Protein AF-A0A9N8KMA9-F1 (afdb_monomer)

Nearest PDB structures (foldseek):
  2lff-assembly1_A  TM=7.350E-01  e=1.066E+00  Escherichia coli
  5jbr-assembly1_B  TM=7.743E-01  e=2.410E+00  Beutenbergia cavernae DSM 12333
  7y9b-assembly1_B  TM=6.530E-01  e=8.456E+00  Pipistrellus bat coronavirus HKU5
  4afl-assembly2_F  TM=6.415E-01  e=9.586E+00  Homo sapiens

Solvent-accessible surface area (backbone atoms only — not comparable to full-atom values): 3829 Å² total; per-residue (Å²): 111,36,71,60,29,46,76,71,66,39,45,72,63,16,30,56,46,21,51,53,43,33,74,68,39,89,44,71,70,49,27,52,54,22,45,54,51,25,53,53,40,49,51,52,50,52,41,42,73,77,34,51,82,53,38,64,52,54,76,70,50,75,91,73,76,86,78,122

Mean predicted aligned error: 7.55 Å

Structure (mmCIF, N/CA/C/O backbone):
data_AF-A0A9N8KMA9-F1
#
_entry.id   AF-A0A9N8KMA9-F1
#
loop_
_atom_site.group_PDB
_atom_site.id
_atom_site.type_symbol
_atom_site.label_atom_id
_atom_site.label_alt_id
_atom_site.label_comp_id
_atom_site.label_asym_id
_atom_site.label_entity_id
_atom_site.label_seq_id
_atom_site.pdbx_PDB_ins_code
_atom_site.Cartn_x
_atom_site.Cartn_y
_atom_site.Cartn_z
_atom_site.occupancy
_atom_site.B_iso_or_equiv
_atom_site.auth_seq_id
_atom_site.auth_comp_id
_atom_site.auth_asym_id
_atom_site.auth_atom_id
_atom_site.pdbx_PDB_model_num
ATOM 1 N N . MET A 1 1 ? -5.015 -0.664 -10.614 1.00 71.19 1 MET A N 1
ATOM 2 C CA . MET A 1 1 ? -6.138 -1.309 -9.896 1.00 71.19 1 MET A CA 1
ATOM 3 C C . MET A 1 1 ? -6.055 -1.093 -8.382 1.00 71.19 1 MET A C 1
ATOM 5 O O . MET A 1 1 ? -7.045 -0.663 -7.811 1.00 71.19 1 MET A O 1
ATOM 9 N N . ALA A 1 2 ? -4.885 -1.258 -7.748 1.00 82.44 2 ALA A N 1
ATOM 10 C CA . ALA A 1 2 ? -4.681 -1.029 -6.305 1.00 82.44 2 ALA A CA 1
ATOM 11 C C . ALA A 1 2 ? -5.159 0.346 -5.781 1.00 82.44 2 ALA A C 1
ATOM 13 O O . ALA A 1 2 ? -5.928 0.420 -4.830 1.00 82.44 2 ALA A O 1
ATOM 14 N N . GLN A 1 3 ? -4.790 1.446 -6.446 1.00 85.38 3 GLN A N 1
ATOM 15 C CA . GLN A 1 3 ? -5.208 2.797 -6.035 1.00 85.38 3 GLN A CA 1
ATOM 16 C C . GLN A 1 3 ? -6.731 3.016 -6.091 1.00 85.38 3 GLN A C 1
ATOM 18 O O . GLN A 1 3 ? -7.281 3.733 -5.261 1.00 85.38 3 GLN A O 1
ATOM 23 N N . LEU A 1 4 ? -7.428 2.380 -7.040 1.00 90.44 4 LEU A N 1
ATOM 24 C CA . LEU A 1 4 ? -8.890 2.446 -7.118 1.00 90.44 4 LEU A CA 1
ATOM 25 C C . LEU A 1 4 ? -9.535 1.711 -5.935 1.00 90.44 4 LEU A C 1
ATOM 27 O O . LEU A 1 4 ? -10.524 2.182 -5.383 1.00 90.44 4 LEU A O 1
ATOM 31 N N . LEU A 1 5 ? -8.962 0.577 -5.524 1.00 89.50 5 LEU A N 1
ATOM 32 C CA . LEU A 1 5 ? -9.418 -0.168 -4.350 1.00 89.50 5 LEU A CA 1
ATOM 33 C C . LEU A 1 5 ? -9.220 0.646 -3.063 1.00 89.50 5 LEU A C 1
ATOM 35 O O . LEU A 1 5 ? -10.143 0.704 -2.254 1.00 89.50 5 LEU A O 1
ATOM 39 N N . LEU A 1 6 ? -8.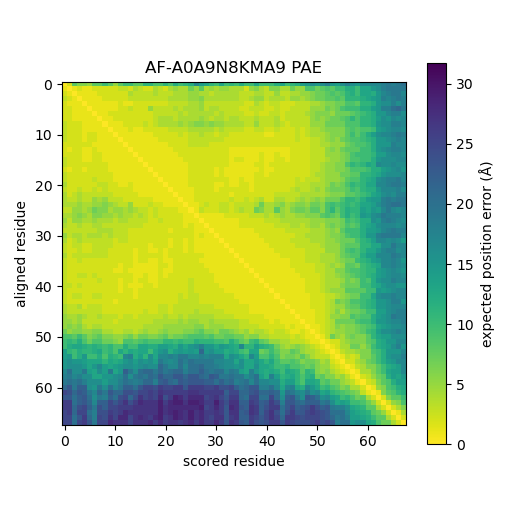103 1.377 -2.929 1.00 88.12 6 LEU A N 1
ATOM 40 C CA . LEU A 1 6 ? -7.903 2.320 -1.819 1.00 88.12 6 LEU A CA 1
ATOM 41 C C . LEU A 1 6 ? -8.997 3.391 -1.762 1.00 88.12 6 LEU A C 1
ATOM 43 O O . LEU A 1 6 ? -9.562 3.633 -0.699 1.00 88.12 6 LEU A O 1
ATOM 47 N N . GLN A 1 7 ? -9.339 3.999 -2.901 1.00 88.62 7 GLN A N 1
ATOM 48 C CA . GLN A 1 7 ? -10.402 5.011 -2.964 1.00 88.62 7 GLN A CA 1
ATOM 49 C C . GLN A 1 7 ? -11.784 4.444 -2.608 1.00 88.62 7 GLN A C 1
ATOM 51 O O . GLN A 1 7 ? -12.624 5.163 -2.077 1.00 88.62 7 GLN A O 1
ATOM 56 N N . GLN A 1 8 ? -12.017 3.155 -2.871 1.00 90.12 8 GLN A N 1
ATOM 57 C CA . GLN A 1 8 ? -13.241 2.446 -2.481 1.00 90.12 8 GLN A CA 1
ATOM 58 C C . GLN A 1 8 ? -13.233 1.974 -1.016 1.00 90.12 8 GLN A C 1
ATOM 60 O O . GLN A 1 8 ? -14.199 1.349 -0.585 1.00 90.12 8 GLN A O 1
ATOM 65 N N . GLY A 1 9 ? -12.157 2.218 -0.259 1.00 86.88 9 GLY A N 1
ATOM 66 C CA . GLY A 1 9 ? -11.997 1.725 1.112 1.00 86.88 9 GLY A CA 1
ATOM 67 C C . GLY A 1 9 ? -11.677 0.229 1.212 1.00 86.88 9 GLY A C 1
ATOM 68 O O . GLY A 1 9 ? -11.669 -0.321 2.310 1.00 86.88 9 GLY A O 1
ATOM 69 N N . LYS A 1 10 ? -11.378 -0.432 0.089 1.00 92.56 10 LYS A N 1
ATOM 70 C CA . LYS A 1 10 ? -10.977 -1.846 0.006 1.00 92.56 10 LYS A CA 1
ATOM 71 C C . LYS A 1 10 ? -9.476 -1.981 0.256 1.00 92.56 10 LYS A C 1
ATOM 73 O O . LYS A 1 10 ? -8.690 -2.295 -0.639 1.00 92.56 10 LYS A O 1
ATOM 78 N N . VAL A 1 11 ? -9.081 -1.591 1.466 1.00 90.88 11 VAL A N 1
ATOM 79 C CA . VAL A 1 11 ? -7.681 -1.462 1.894 1.00 90.88 11 VAL A CA 1
ATOM 80 C C . VAL A 1 11 ? -6.943 -2.817 1.871 1.00 90.88 11 VAL A C 1
ATOM 82 O O . VAL A 1 11 ? -5.841 -2.849 1.323 1.00 90.88 11 VAL A O 1
ATOM 85 N N . PRO A 1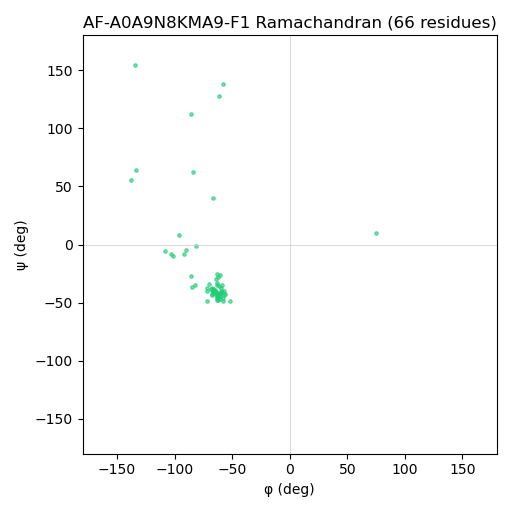 12 ? -7.517 -3.943 2.352 1.00 94.19 12 PRO A N 1
ATOM 86 C CA . PRO A 1 12 ? -6.855 -5.251 2.276 1.00 94.19 12 PRO A CA 1
ATOM 87 C C . PRO A 1 12 ? -6.587 -5.716 0.841 1.00 94.1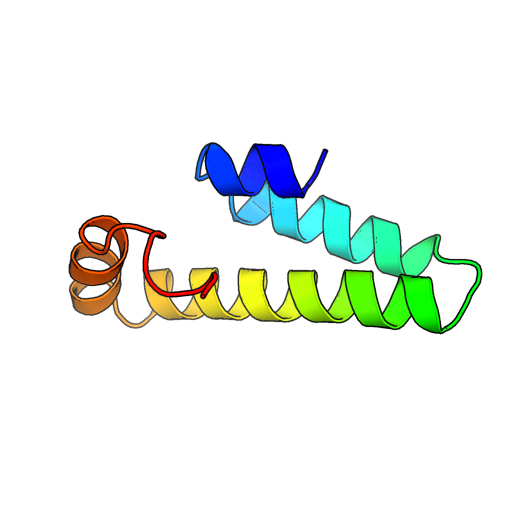9 12 PRO A C 1
ATOM 89 O O . PRO A 1 12 ? -5.492 -6.171 0.525 1.00 94.19 12 PRO A O 1
ATOM 92 N N . GLU A 1 13 ? -7.555 -5.555 -0.060 1.00 95.19 13 GLU A N 1
ATOM 93 C CA . GLU A 1 13 ? -7.396 -5.955 -1.457 1.00 95.19 13 GLU A CA 1
ATOM 94 C C . GLU A 1 13 ? -6.368 -5.069 -2.161 1.00 95.19 13 GLU A C 1
ATOM 96 O O . GLU A 1 13 ? -5.560 -5.556 -2.947 1.00 95.19 13 GLU A O 1
ATOM 101 N N . ALA A 1 14 ? -6.352 -3.765 -1.867 1.00 94.69 14 ALA A N 1
ATOM 102 C CA . ALA A 1 14 ? -5.331 -2.868 -2.395 1.00 94.69 14 ALA A CA 1
ATOM 103 C C . ALA A 1 14 ? -3.911 -3.295 -1.987 1.00 94.69 14 ALA A C 1
ATOM 105 O O . ALA A 1 14 ? -3.018 -3.254 -2.836 1.00 94.69 14 ALA A O 1
ATOM 106 N N . LEU A 1 15 ? -3.720 -3.728 -0.733 1.00 95.69 15 LEU A N 1
ATOM 107 C CA . LEU A 1 15 ? -2.434 -4.221 -0.231 1.00 95.69 15 LEU A CA 1
ATOM 108 C C . LEU A 1 15 ? -1.935 -5.407 -1.061 1.00 95.69 15 LEU A C 1
ATOM 110 O O . LEU A 1 15 ? -0.813 -5.364 -1.560 1.00 95.69 15 LEU A O 1
ATOM 114 N N . GLU A 1 16 ? -2.795 -6.397 -1.305 1.00 96.00 16 GLU A N 1
ATOM 115 C CA . GLU A 1 16 ? -2.452 -7.579 -2.105 1.00 96.00 16 GLU A CA 1
ATOM 116 C C . GLU A 1 16 ? -1.978 -7.196 -3.519 1.00 96.00 16 GLU A C 1
ATOM 118 O O . GLU A 1 16 ? -1.016 -7.758 -4.047 1.00 96.00 16 GLU A O 1
ATOM 123 N N . TYR A 1 17 ? -2.616 -6.203 -4.148 1.00 96.06 17 TYR A N 1
ATOM 124 C CA . TYR A 1 1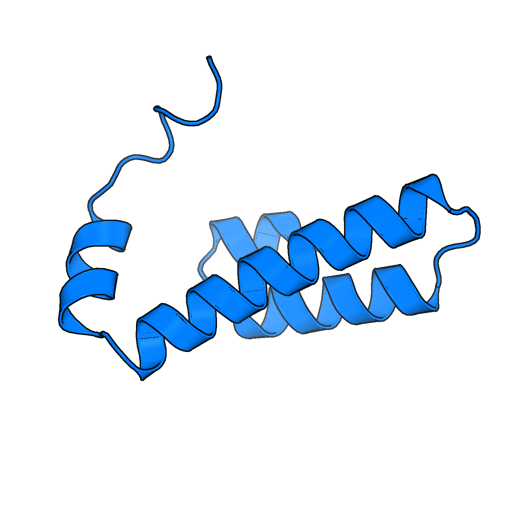7 ? -2.183 -5.726 -5.463 1.00 96.06 17 TYR A CA 1
ATOM 125 C C . TYR A 1 17 ? -0.852 -4.968 -5.426 1.00 96.06 17 TYR A C 1
ATOM 127 O O . TYR A 1 17 ? -0.110 -5.043 -6.406 1.00 96.06 17 TYR A O 1
ATOM 135 N N . PHE A 1 18 ? -0.545 -4.226 -4.358 1.00 95.31 18 PHE A N 1
ATOM 136 C CA . PHE A 1 18 ? 0.751 -3.553 -4.228 1.00 95.31 18 PHE A CA 1
ATOM 137 C C . PHE A 1 18 ? 1.883 -4.544 -3.962 1.00 95.31 18 PHE A C 1
ATOM 139 O O . PHE A 1 18 ? 2.941 -4.412 -4.571 1.00 95.31 18 PHE A O 1
ATOM 146 N N . GLU A 1 19 ? 1.650 -5.566 -3.140 1.00 95.31 19 GLU A N 1
ATOM 147 C CA . GLU A 1 19 ? 2.626 -6.633 -2.892 1.00 95.31 19 GLU A CA 1
ATOM 148 C C . GLU A 1 19 ? 2.915 -7.413 -4.184 1.00 95.31 19 GLU A C 1
ATOM 150 O O . GLU A 1 19 ? 4.070 -7.526 -4.592 1.00 95.31 19 GLU A O 1
ATOM 155 N N . LYS A 1 20 ? 1.874 -7.797 -4.937 1.00 95.94 20 LYS A N 1
ATOM 156 C CA . LYS A 1 20 ? 2.034 -8.395 -6.276 1.00 95.94 20 LYS A CA 1
ATOM 157 C C . LYS A 1 20 ? 2.748 -7.470 -7.264 1.00 95.94 20 LYS A C 1
ATOM 159 O O . LYS A 1 20 ? 3.519 -7.932 -8.102 1.00 95.94 20 LYS A O 1
ATOM 164 N N . ALA A 1 21 ? 2.496 -6.161 -7.206 1.00 93.62 21 ALA A N 1
ATOM 165 C CA . ALA A 1 21 ? 3.196 -5.200 -8.055 1.00 93.62 21 ALA A CA 1
ATOM 166 C C . ALA A 1 21 ? 4.689 -5.115 -7.702 1.00 93.62 21 ALA A C 1
ATOM 168 O O . ALA A 1 21 ? 5.512 -5.041 -8.612 1.00 93.62 21 ALA A O 1
ATOM 169 N N . ALA A 1 22 ? 5.045 -5.179 -6.416 1.00 94.25 22 ALA A N 1
ATOM 170 C CA . ALA A 1 22 ? 6.435 -5.225 -5.973 1.00 94.25 22 ALA A CA 1
ATOM 171 C C . ALA A 1 22 ? 7.132 -6.509 -6.457 1.00 94.25 22 ALA A C 1
ATOM 173 O O . ALA A 1 22 ? 8.239 -6.433 -6.983 1.00 94.25 22 ALA A O 1
ATOM 174 N N . GLU A 1 23 ? 6.461 -7.663 -6.377 1.00 95.31 23 GLU A N 1
ATOM 175 C CA . GLU A 1 23 ? 6.981 -8.952 -6.866 1.00 95.31 23 GLU A CA 1
ATOM 176 C C . GLU A 1 23 ? 7.218 -8.982 -8.386 1.00 95.31 23 GLU A C 1
ATOM 178 O O . GLU A 1 23 ? 8.155 -9.622 -8.860 1.00 95.31 23 GLU A O 1
ATOM 183 N N . LEU A 1 24 ? 6.372 -8.299 -9.163 1.00 95.81 24 LEU A N 1
ATOM 184 C CA . LEU A 1 24 ? 6.443 -8.271 -10.631 1.00 95.81 24 LEU A CA 1
ATOM 185 C C . LEU A 1 24 ? 7.275 -7.108 -11.193 1.00 95.81 24 LEU A C 1
ATOM 187 O O . LEU A 1 24 ? 7.498 -7.051 -12.409 1.00 95.81 24 LEU A O 1
ATOM 191 N N . SER A 1 25 ? 7.693 -6.171 -10.340 1.00 95.00 25 SER A N 1
ATOM 192 C CA . SER A 1 25 ? 8.463 -4.986 -10.72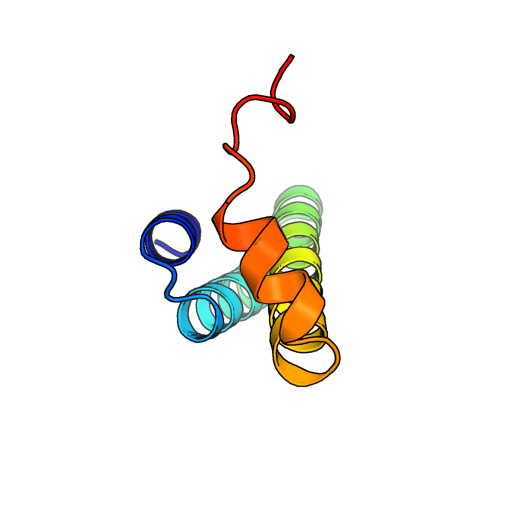3 1.00 95.00 25 SER A CA 1
ATOM 193 C C . SER A 1 25 ? 9.768 -5.371 -11.416 1.00 95.00 25 SER A C 1
ATOM 195 O O . SER A 1 25 ? 10.465 -6.293 -10.997 1.00 95.00 25 SER A O 1
ATOM 197 N N . ARG A 1 26 ? 10.123 -4.650 -12.485 1.00 95.75 26 ARG A N 1
ATOM 198 C CA . ARG A 1 26 ? 11.343 -4.924 -13.270 1.00 95.75 26 ARG A CA 1
ATOM 199 C C . ARG A 1 26 ? 12.417 -3.867 -13.072 1.00 95.75 26 ARG A C 1
ATOM 201 O O . ARG A 1 26 ? 13.520 -4.006 -13.597 1.00 95.75 26 ARG A O 1
ATOM 208 N N . THR A 1 2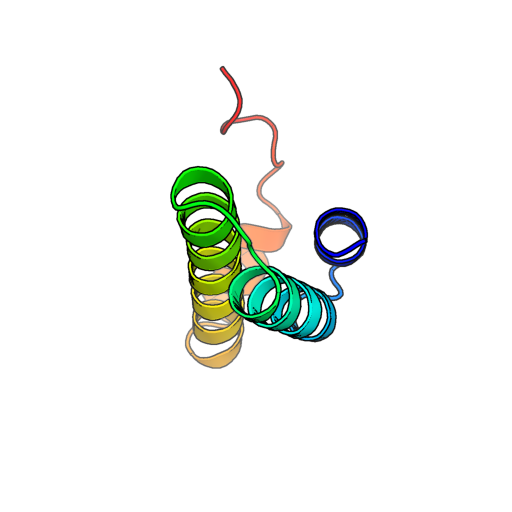7 ? 12.093 -2.813 -12.332 1.00 97.31 27 THR A N 1
ATOM 209 C CA . THR A 1 27 ? 12.988 -1.702 -12.036 1.00 97.31 27 THR A CA 1
ATOM 210 C C . THR A 1 27 ? 12.927 -1.336 -10.559 1.00 97.31 27 THR A C 1
ATOM 212 O O . THR A 1 27 ? 11.916 -1.534 -9.882 1.00 97.31 27 THR A O 1
ATOM 215 N N . GLU A 1 28 ? 14.013 -0.749 -10.066 1.00 95.00 28 GLU A N 1
ATOM 216 C CA . GLU A 1 28 ? 14.091 -0.245 -8.695 1.00 95.00 28 GLU A CA 1
ATOM 217 C C . GLU A 1 28 ? 13.060 0.868 -8.430 1.00 95.00 28 GLU A C 1
ATOM 219 O O . GLU A 1 28 ? 12.448 0.933 -7.370 1.00 95.00 28 GLU A O 1
ATOM 224 N N . ALA A 1 29 ? 12.790 1.720 -9.419 1.00 95.50 29 ALA A N 1
ATOM 225 C CA . ALA A 1 29 ? 11.777 2.760 -9.272 1.00 95.50 29 ALA A CA 1
ATOM 226 C C . ALA A 1 29 ? 10.366 2.167 -9.087 1.00 95.50 29 ALA A C 1
ATOM 228 O O . ALA A 1 29 ? 9.589 2.652 -8.264 1.00 95.50 29 ALA A O 1
ATOM 229 N N . GLU A 1 30 ? 10.027 1.107 -9.826 1.00 92.69 30 GLU A N 1
ATOM 230 C CA . GLU A 1 30 ? 8.732 0.429 -9.701 1.00 92.69 30 GLU A CA 1
ATOM 231 C C . GLU A 1 30 ? 8.590 -0.288 -8.356 1.00 92.69 30 GLU A C 1
ATOM 233 O O . GLU A 1 30 ? 7.552 -0.133 -7.707 1.00 92.69 30 GLU A O 1
ATOM 238 N N . ILE A 1 31 ? 9.635 -0.993 -7.896 1.00 95.31 31 ILE A N 1
ATOM 239 C CA . ILE A 1 31 ? 9.578 -1.705 -6.613 1.00 95.31 31 ILE A CA 1
ATOM 240 C C . ILE A 1 31 ? 9.473 -0.724 -5.440 1.00 95.31 31 ILE A C 1
ATOM 242 O O . ILE A 1 31 ? 8.655 -0.931 -4.547 1.00 95.31 31 ILE A O 1
ATOM 246 N N . VAL A 1 32 ? 10.215 0.390 -5.467 1.00 96.62 32 VAL A N 1
ATOM 247 C CA . VAL A 1 32 ? 10.145 1.432 -4.429 1.00 96.62 32 VAL A CA 1
ATOM 248 C C . VAL A 1 32 ? 8.749 2.047 -4.368 1.00 96.62 32 VAL A C 1
ATOM 250 O O . VAL A 1 32 ? 8.195 2.205 -3.279 1.00 96.62 32 VAL A O 1
ATOM 253 N N . ASN A 1 33 ? 8.147 2.349 -5.520 1.00 93.88 33 ASN A N 1
ATOM 254 C CA . ASN A 1 33 ? 6.784 2.872 -5.571 1.00 93.88 33 ASN A CA 1
ATOM 255 C C . ASN A 1 33 ? 5.772 1.862 -5.011 1.00 93.88 33 ASN A C 1
ATOM 257 O O . ASN A 1 33 ? 4.942 2.227 -4.178 1.00 93.88 33 ASN A O 1
ATOM 261 N N . ALA A 1 34 ? 5.845 0.596 -5.432 1.00 94.19 34 ALA A N 1
ATOM 262 C CA . ALA A 1 34 ? 4.930 -0.450 -4.981 1.00 94.19 34 ALA A CA 1
ATOM 263 C C . ALA A 1 34 ? 5.036 -0.701 -3.467 1.00 94.19 34 ALA A C 1
ATOM 265 O O . ALA A 1 34 ? 4.015 -0.709 -2.778 1.00 94.19 34 ALA A O 1
ATOM 266 N N . LEU A 1 35 ? 6.258 -0.815 -2.938 1.00 95.69 35 LEU A N 1
ATOM 267 C CA . LEU A 1 35 ? 6.502 -0.998 -1.507 1.00 95.69 35 LEU A CA 1
ATOM 268 C C . LEU A 1 35 ? 6.041 0.208 -0.687 1.00 95.69 35 LEU A C 1
ATOM 270 O O . LEU A 1 35 ? 5.402 0.030 0.344 1.00 95.69 35 LEU A O 1
ATOM 274 N N . SER A 1 36 ? 6.282 1.433 -1.163 1.00 95.81 36 SER A N 1
ATOM 275 C CA . SER A 1 36 ? 5.826 2.646 -0.468 1.00 95.81 36 SER A CA 1
ATOM 276 C C . SER A 1 36 ? 4.308 2.643 -0.266 1.00 95.81 36 SER A C 1
ATOM 278 O O . SER A 1 36 ? 3.817 2.952 0.821 1.00 95.81 36 SER A O 1
ATOM 280 N N . TYR A 1 37 ? 3.552 2.244 -1.293 1.00 94.25 37 TYR A N 1
ATOM 281 C CA . TYR A 1 37 ? 2.101 2.114 -1.179 1.00 94.25 37 TYR A CA 1
ATOM 282 C C . TYR A 1 37 ? 1.670 0.916 -0.326 1.00 94.25 37 TYR A C 1
ATOM 284 O O . TYR A 1 37 ? 0.703 1.045 0.428 1.00 94.25 37 TYR A O 1
ATOM 292 N N . ALA A 1 38 ? 2.373 -0.217 -0.397 1.00 94.56 38 ALA A N 1
ATOM 293 C CA . ALA A 1 38 ? 2.098 -1.375 0.452 1.00 94.56 38 ALA A CA 1
ATOM 294 C C . ALA A 1 38 ? 2.259 -1.025 1.942 1.00 94.56 38 ALA A C 1
ATOM 296 O O . ALA A 1 38 ? 1.350 -1.275 2.731 1.00 94.56 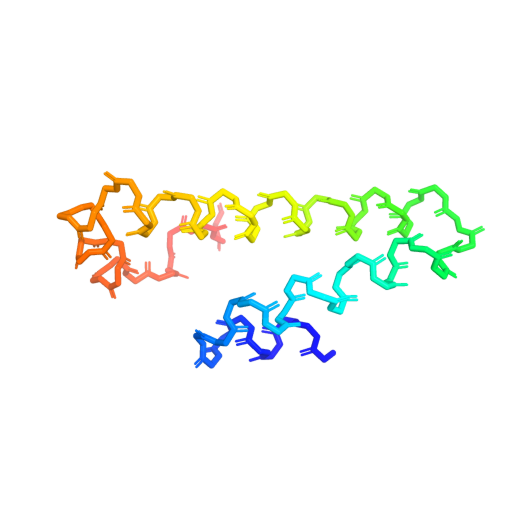38 ALA A O 1
ATOM 297 N N . GLU A 1 39 ? 3.348 -0.355 2.323 1.00 96.12 39 GLU A N 1
ATOM 298 C CA . GLU A 1 39 ? 3.596 0.038 3.715 1.00 96.12 39 GLU A CA 1
ATOM 299 C C . GLU A 1 39 ? 2.596 1.084 4.218 1.00 96.12 39 GLU A C 1
ATOM 301 O O . GLU A 1 39 ? 2.091 0.974 5.339 1.00 96.12 39 GLU A O 1
ATOM 306 N N . ALA A 1 40 ? 2.235 2.068 3.386 1.00 92.69 40 ALA A N 1
ATOM 307 C CA . ALA A 1 40 ? 1.183 3.024 3.729 1.00 92.69 40 ALA A CA 1
ATOM 308 C C . ALA A 1 40 ? -0.161 2.313 3.977 1.00 92.69 40 ALA A C 1
ATOM 310 O O . ALA A 1 40 ? -0.860 2.608 4.948 1.00 92.69 40 ALA A O 1
ATOM 311 N N . THR A 1 41 ? -0.489 1.331 3.134 1.00 93.62 41 THR A N 1
ATOM 312 C CA . THR A 1 41 ? -1.721 0.536 3.233 1.00 93.62 41 THR A CA 1
ATOM 313 C C . THR A 1 41 ? -1.713 -0.359 4.478 1.00 93.62 41 THR A C 1
ATOM 315 O O . THR A 1 41 ? -2.705 -0.415 5.204 1.00 93.62 41 THR A O 1
ATOM 318 N N . ARG A 1 42 ? -0.581 -1.001 4.791 1.00 93.75 42 ARG A N 1
ATOM 319 C CA . ARG A 1 42 ? -0.402 -1.811 6.005 1.00 93.75 42 ARG A CA 1
ATOM 320 C C . ARG A 1 42 ? -0.524 -0.966 7.269 1.00 93.75 42 ARG A C 1
ATOM 322 O O . ARG A 1 42 ? -1.238 -1.349 8.189 1.00 93.75 42 ARG A O 1
ATOM 329 N N . THR A 1 43 ? 0.095 0.212 7.279 1.00 93.31 43 THR A N 1
ATOM 330 C CA . THR A 1 43 ? -0.018 1.167 8.390 1.00 93.31 43 THR A CA 1
ATOM 331 C C . THR A 1 43 ? -1.470 1.599 8.593 1.00 93.31 43 THR A C 1
ATOM 333 O O . THR A 1 43 ? -1.951 1.662 9.722 1.00 93.31 43 THR A O 1
ATOM 336 N N . GLN A 1 44 ? -2.203 1.859 7.506 1.00 88.12 44 GLN A N 1
ATOM 337 C CA . GLN A 1 44 ? -3.624 2.188 7.582 1.00 88.12 44 GLN A CA 1
ATOM 338 C C . GLN A 1 44 ? -4.443 1.051 8.214 1.00 88.12 44 GLN A C 1
ATOM 340 O O . GLN A 1 44 ? -5.283 1.335 9.068 1.00 88.12 44 GLN A O 1
ATOM 345 N N . LEU A 1 45 ? -4.199 -0.209 7.833 1.00 90.25 45 LEU A N 1
ATOM 346 C CA . LEU A 1 45 ? -4.856 -1.374 8.441 1.00 90.25 45 LEU A CA 1
ATOM 347 C C . LEU A 1 45 ? -4.505 -1.508 9.924 1.00 90.25 45 LEU A C 1
ATOM 349 O O . LEU A 1 45 ? -5.397 -1.607 10.760 1.00 90.25 45 LEU A O 1
ATOM 353 N N . GLU A 1 46 ? -3.222 -1.414 10.265 1.00 90.81 46 GLU A N 1
ATOM 354 C CA . GLU A 1 46 ? -2.755 -1.519 11.646 1.00 90.81 46 GLU A CA 1
ATOM 355 C C . GLU A 1 46 ? -3.372 -0.435 12.541 1.00 90.81 46 GLU A C 1
ATOM 357 O O . GLU A 1 46 ? -3.782 -0.708 13.671 1.00 90.81 46 GLU A O 1
ATOM 362 N N . VAL A 1 47 ? -3.501 0.795 12.035 1.00 87.69 47 VAL A N 1
ATOM 363 C CA . VAL A 1 47 ? -4.174 1.881 12.757 1.00 87.69 47 VAL A CA 1
ATOM 364 C C . VAL A 1 47 ? -5.665 1.601 12.933 1.00 87.69 47 VAL A C 1
ATOM 366 O O . VAL A 1 47 ? -6.205 1.881 14.004 1.00 87.69 47 VAL A O 1
ATOM 369 N N . GLN A 1 48 ? -6.333 1.042 11.922 1.00 84.75 48 GLN A N 1
ATOM 370 C CA . GLN A 1 48 ? -7.744 0.660 12.024 1.00 84.75 48 GLN A CA 1
ATOM 371 C C . GLN A 1 48 ? -7.974 -0.434 13.068 1.00 84.75 48 GLN A C 1
ATOM 373 O O . GLN A 1 48 ? -8.913 -0.329 13.857 1.00 84.75 48 GLN A O 1
ATOM 378 N N . GLU A 1 49 ? -7.100 -1.436 13.111 1.00 86.06 49 GLU A N 1
ATOM 379 C CA . GLU A 1 49 ? -7.190 -2.554 14.049 1.00 86.06 49 GLU A CA 1
ATOM 380 C C . GLU A 1 49 ? -6.844 -2.141 15.484 1.00 86.06 49 GLU A C 1
ATOM 382 O O . GLU A 1 49 ? -7.583 -2.447 16.421 1.00 86.06 49 GLU A O 1
ATOM 387 N N . LYS A 1 50 ? -5.725 -1.431 15.679 1.00 88.19 50 LYS A N 1
ATOM 388 C CA . LYS A 1 50 ? -5.206 -1.105 17.018 1.00 88.19 50 LYS A CA 1
ATOM 389 C C . LYS A 1 50 ? -5.816 0.158 17.616 1.00 88.19 50 LYS A C 1
ATOM 391 O O . LYS A 1 50 ? -5.880 0.292 18.839 1.00 88.19 50 LYS A O 1
ATOM 396 N N . TYR A 1 51 ? -6.264 1.091 16.778 1.00 87.19 51 TYR A N 1
ATOM 397 C CA . TYR A 1 51 ? -6.759 2.400 17.201 1.00 87.19 51 TYR A CA 1
ATOM 398 C C . TYR A 1 51 ? -8.086 2.753 16.506 1.00 87.19 51 TYR A C 1
ATOM 400 O O . TYR A 1 51 ? -8.165 3.765 15.803 1.00 87.19 51 TYR A O 1
ATOM 408 N N . PRO A 1 52 ? -9.175 1.995 16.740 1.00 76.69 52 PRO A N 1
ATOM 409 C CA . PRO A 1 52 ? -10.458 2.225 16.068 1.00 76.69 52 PRO A CA 1
ATOM 410 C C . PRO A 1 52 ? -11.021 3.637 16.321 1.00 76.69 52 PRO A C 1
ATOM 412 O O . PRO A 1 52 ? -11.544 4.281 15.416 1.00 76.69 52 PRO A O 1
ATOM 415 N N . GLN A 1 53 ? -10.808 4.195 17.518 1.00 78.19 53 GLN A N 1
ATOM 416 C CA . GLN A 1 53 ? -11.126 5.596 17.838 1.00 78.19 53 GLN A CA 1
ATOM 417 C C . GLN A 1 53 ? -10.369 6.635 16.987 1.00 78.19 53 GLN A C 1
ATOM 419 O O . GLN A 1 53 ? -10.848 7.761 16.829 1.00 78.19 53 GLN A O 1
ATOM 424 N N . LEU A 1 54 ? -9.190 6.293 16.461 1.00 72.50 54 LEU A N 1
ATOM 425 C CA . LEU A 1 54 ? -8.426 7.137 15.541 1.00 72.50 54 LEU A CA 1
ATOM 426 C C . LEU A 1 54 ? -8.892 6.933 14.093 1.00 72.50 54 LEU A C 1
ATOM 428 O O . LEU A 1 54 ? -9.008 7.910 13.354 1.00 72.50 54 LEU A O 1
ATOM 432 N N . ALA A 1 55 ? -9.246 5.700 13.717 1.00 65.38 55 ALA A N 1
ATOM 433 C CA . ALA A 1 55 ? -9.815 5.373 12.410 1.00 65.38 55 ALA A CA 1
ATOM 434 C C . ALA A 1 55 ? -11.090 6.174 12.107 1.00 65.38 55 ALA A C 1
ATOM 436 O O . ALA A 1 55 ? -11.213 6.744 11.022 1.00 65.38 55 ALA A O 1
ATOM 437 N N . SER A 1 56 ? -11.983 6.318 13.093 1.00 64.25 56 SER A N 1
ATOM 438 C CA . SER A 1 56 ? -13.196 7.138 12.962 1.00 64.25 56 SER A CA 1
ATOM 439 C C . SER A 1 56 ? -12.901 8.622 12.709 1.00 64.25 56 SER A C 1
ATOM 441 O O . SER A 1 56 ? -13.696 9.306 12.072 1.00 64.25 56 SER A O 1
ATOM 443 N N . ARG A 1 57 ? -11.756 9.145 13.176 1.00 65.50 57 ARG A N 1
ATOM 444 C CA . ARG A 1 57 ? -11.333 10.529 12.886 1.00 65.50 57 ARG A CA 1
ATOM 445 C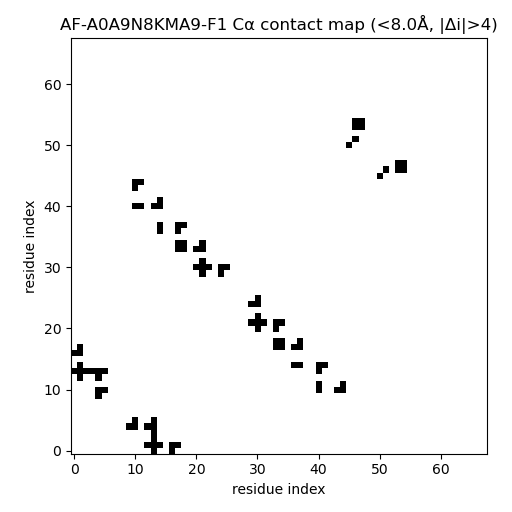 C . ARG A 1 57 ? -10.656 10.654 11.525 1.00 65.50 57 ARG A C 1
ATOM 447 O O . ARG A 1 57 ? -10.839 11.666 10.858 1.00 65.50 57 ARG A O 1
ATOM 454 N N . LEU A 1 58 ? -9.908 9.633 11.107 1.00 62.66 58 LEU A N 1
ATOM 455 C CA . LEU A 1 58 ? -9.249 9.585 9.800 1.00 62.66 58 LEU A CA 1
ATOM 456 C C . LEU A 1 58 ? -10.256 9.482 8.648 1.00 62.66 58 LEU A C 1
ATOM 458 O O . LEU A 1 58 ? -10.076 10.152 7.638 1.00 62.66 58 LEU A O 1
ATOM 462 N N . GLN A 1 59 ? -11.352 8.733 8.813 1.00 63.00 59 GLN A N 1
ATOM 463 C CA . GLN A 1 59 ? -12.451 8.696 7.832 1.00 63.00 59 GLN A CA 1
ATOM 464 C C . GLN A 1 59 ? -13.148 10.058 7.658 1.00 63.00 59 GLN A C 1
ATOM 466 O O . GLN A 1 59 ? -13.716 10.327 6.603 1.00 63.00 59 GLN A O 1
ATOM 471 N N . GLY A 1 60 ? -13.092 10.923 8.676 1.00 59.69 60 GLY A N 1
ATOM 472 C CA . GLY A 1 60 ? -13.623 12.288 8.634 1.00 59.69 60 GLY A CA 1
ATOM 473 C C . GLY A 1 60 ? -12.628 13.346 8.147 1.00 59.69 60 GLY A C 1
ATOM 474 O O . GLY A 1 60 ? -13.010 14.507 8.009 1.00 59.69 60 GLY A O 1
ATOM 475 N N . MET A 1 61 ? -11.364 12.985 7.896 1.00 57.44 61 MET A N 1
ATOM 476 C CA . MET A 1 61 ? -10.367 13.907 7.358 1.00 57.44 61 MET A CA 1
ATOM 477 C C . MET A 1 61 ? -10.477 13.933 5.828 1.00 57.44 61 MET A C 1
ATOM 479 O O . MET A 1 61 ? -10.158 12.935 5.180 1.00 57.44 61 MET A O 1
ATOM 483 N N . PRO A 1 62 ? -10.899 15.052 5.210 1.00 50.59 62 PRO A N 1
ATOM 484 C CA . PRO A 1 62 ? -10.877 15.153 3.762 1.00 50.59 62 PRO A CA 1
ATOM 485 C C . PRO A 1 62 ? -9.429 15.025 3.281 1.00 50.59 62 PRO A C 1
ATOM 487 O O . PRO A 1 62 ? -8.544 15.763 3.722 1.00 50.59 62 PRO A O 1
ATOM 490 N N . THR A 1 63 ? -9.199 14.120 2.331 1.00 56.94 63 THR A N 1
ATOM 491 C CA . THR A 1 63 ? -7.944 13.898 1.589 1.00 56.94 63 THR A CA 1
ATOM 492 C C . THR A 1 63 ? -7.596 15.083 0.670 1.00 56.94 63 THR A 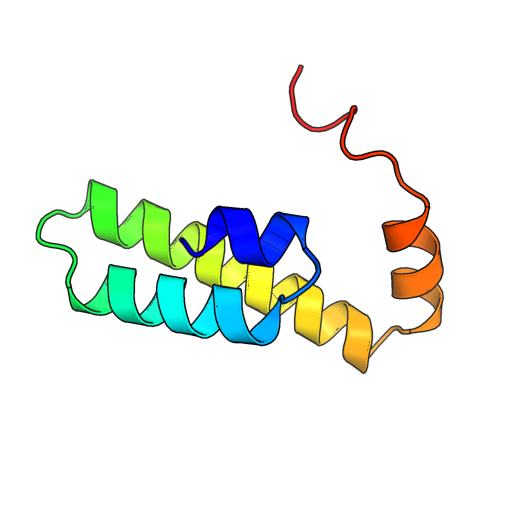C 1
ATOM 494 O O . THR A 1 63 ? -7.186 14.909 -0.470 1.00 56.94 63 THR A O 1
ATOM 497 N N . SER A 1 64 ? -7.811 16.313 1.140 1.00 48.47 64 SER A N 1
ATOM 498 C CA . SER A 1 64 ? -7.571 17.572 0.432 1.00 48.47 64 SER A CA 1
ATOM 499 C C . SER A 1 64 ? -6.296 18.280 0.908 1.00 48.47 64 SER A C 1
ATOM 501 O O . SER A 1 64 ? -5.906 19.277 0.306 1.00 48.47 64 SER A O 1
ATOM 503 N N . ALA A 1 65 ? -5.654 17.811 1.983 1.00 48.47 65 ALA A N 1
ATOM 504 C CA . ALA A 1 65 ? -4.498 18.485 2.582 1.00 48.47 65 ALA A CA 1
ATOM 505 C C . ALA A 1 65 ? -3.134 17.868 2.212 1.00 48.47 65 ALA A C 1
ATOM 507 O O . ALA A 1 65 ? -2.112 18.480 2.489 1.00 48.47 65 ALA A O 1
ATOM 508 N N . ALA A 1 66 ? -3.099 16.692 1.574 1.00 48.38 66 ALA A N 1
ATOM 509 C CA . ALA A 1 66 ? -1.851 15.987 1.246 1.00 48.38 66 ALA A CA 1
ATOM 510 C C . ALA A 1 66 ? -1.340 16.234 -0.191 1.00 48.38 66 ALA A C 1
ATOM 512 O O . ALA A 1 66 ? -0.410 15.568 -0.632 1.00 48.38 66 ALA A O 1
ATOM 513 N N . MET A 1 67 ? -1.952 17.163 -0.936 1.00 49.66 67 MET A N 1
ATOM 514 C CA . MET A 1 67 ? -1.585 17.455 -2.328 1.00 49.66 67 MET A CA 1
ATOM 515 C C . MET A 1 67 ? -1.576 18.965 -2.603 1.00 49.66 67 MET A C 1
ATOM 517 O O . MET A 1 67 ? -2.282 19.464 -3.481 1.00 49.66 67 MET A O 1
ATOM 521 N N . ARG A 1 68 ? -0.805 19.700 -1.798 1.00 38.97 68 ARG A N 1
ATOM 522 C CA . ARG A 1 68 ? -0.339 21.058 -2.098 1.00 38.97 68 ARG A CA 1
ATOM 523 C C . ARG A 1 68 ? 1.146 21.159 -1.814 1.00 38.97 68 ARG A C 1
ATOM 525 O O . ARG A 1 68 ? 1.562 20.589 -0.783 1.00 38.97 68 ARG A O 1
#

pLDDT: mean 83.89, std 15.72, range [38.97, 97.31]

InterPro domains:
  IPR011990 Tetratricopeptide-like helical domain superfamily [G3DSA:1.25.40.10] (1-61)

Foldseek 3Di:
DLVVCVVVVVLVVSLVVLVVQLVVDPDPVSNVVSVVSNVVSVVLVVCCVVPVVVNVVVVVDPPPPPPD

Secondary structure (DSSP, 8-state):
-HHHHHHTT-HHHHHHHHHHHHHH--SHHHHHHHHHHHHHHHHHHHHHHH-HHHHHHHTTS-TTSS--

Sequence (68 aa):
MAQLLLQQGKVPEALEYFEKAAELSRTEAEIVNALSYAEATRTQLEVQEKYPQLASRLQGMPTSAAMR

Organism: NCBI:txid2773716

Radius of gyration: 13.02 Å; Cα contacts (8 Å, |Δi|>4): 49; chains: 1; bounding box: 28×30×31 Å